Protein AF-A0A6I7PRD1-F1 (afdb_monomer_lite)

Sequence (164 aa):
MASAFPEMRGLDPVLPMYAAYESAHWMIGAGVVANRVFHLTDVAQVIVMTLGVAAFIGANVLNRRSLLRAPVAAHTLFLLAACVLLAVQFLWLRPSMDGHLTLYWDAAAAGDHQAAAAHQSAFNALHTPASRLIGATGLAALATIACAGWALASDARRAREATR

pLDDT: mean 94.02, std 5.23, range [55.97, 98.38]

Radius of gyration: 22.38 Å; chains: 1; bounding box: 50×21×73 Å

Secondary structure (DSSP, 8-state):
-TTHHHHHHHH----GGGTT--S-HHHHHHHHHHHHHHHHHHHHHHHHHHHHHHHHIIIIIITT--TTSHHHHHHHHHHHHHHHHHHHIIIIIHHHHHHHHHHHHHHHHTT-HHHHHHHHHHHHHHHHHHHHHHHHHHHHHHHHHHHHHHHHHHHHHHHHHHT-

Foldseek 3Di:
DVVQLVVLVVVQDDDVLLVLAPDRVSVLVSCVVVLVVVVVVLVVLVVVLVVLVVCLCVVDVVVVHPCPPVLNVQLVVLSVVLVVLSCCVPVPLVVQLVVLSVQLVVCSSVSNPVSNVVSVVSNVVSVVVNVVSVVSSVVSVVSSVVSVVVVVVVVVVVVVVVVD

Structure (mmCIF, N/CA/C/O backbone):
data_AF-A0A6I7PRD1-F1
#
_entry.id   AF-A0A6I7PRD1-F1
#
loop_
_atom_site.group_PDB
_atom_site.id
_atom_site.type_symbol
_atom_site.label_atom_id
_atom_site.label_alt_id
_atom_site.label_comp_id
_atom_site.label_asym_id
_atom_site.label_entity_id
_atom_site.label_seq_id
_atom_site.pdbx_PDB_ins_code
_atom_site.Cartn_x
_atom_site.Cartn_y
_atom_site.Cartn_z
_atom_site.occupancy
_atom_site.B_iso_or_equiv
_atom_site.auth_seq_id
_atom_site.auth_comp_id
_atom_site.auth_asym_id
_atom_site.auth_atom_id
_atom_site.pdbx_PDB_model_num
ATOM 1 N N . MET A 1 1 ? 13.716 0.344 1.758 1.00 55.97 1 MET A N 1
ATOM 2 C CA . MET A 1 1 ? 13.557 0.205 0.290 1.00 55.97 1 MET A CA 1
ATOM 3 C C . MET A 1 1 ? 14.451 1.158 -0.507 1.00 55.97 1 MET A C 1
ATOM 5 O O . MET A 1 1 ? 14.827 0.801 -1.612 1.00 55.97 1 MET A O 1
ATOM 9 N N . ALA A 1 2 ? 14.864 2.310 0.043 1.00 59.19 2 ALA A N 1
ATOM 10 C CA . ALA A 1 2 ? 15.785 3.240 -0.623 1.00 59.19 2 ALA A CA 1
ATOM 11 C C . ALA A 1 2 ? 17.233 2.727 -0.809 1.00 59.19 2 ALA A C 1
ATOM 13 O O . ALA A 1 2 ? 18.018 3.411 -1.451 1.00 59.19 2 ALA A O 1
ATOM 14 N N . SER A 1 3 ? 17.600 1.554 -0.275 1.00 76.88 3 SER A N 1
ATOM 15 C CA . SER A 1 3 ? 18.951 0.986 -0.416 1.00 76.88 3 SER A CA 1
ATOM 16 C C . SER A 1 3 ? 19.165 0.224 -1.727 1.00 76.88 3 SER A C 1
ATOM 18 O O . SER A 1 3 ? 20.274 0.228 -2.248 1.00 76.88 3 SER A O 1
ATOM 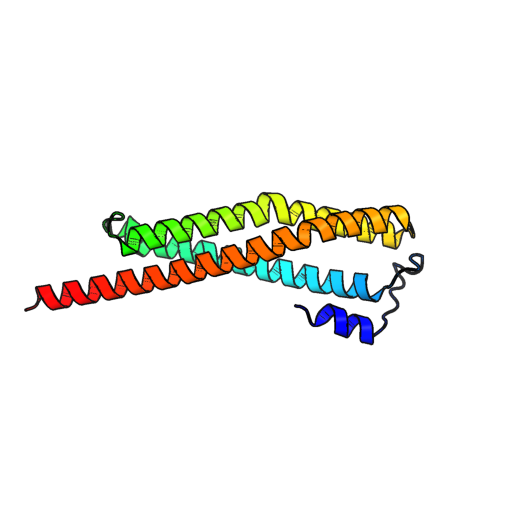20 N N . ALA A 1 4 ? 18.109 -0.350 -2.319 1.00 82.31 4 ALA A N 1
ATOM 21 C CA . ALA A 1 4 ? 18.241 -1.171 -3.525 1.00 82.31 4 ALA A CA 1
ATOM 22 C C . ALA A 1 4 ? 18.734 -0.370 -4.743 1.00 82.31 4 ALA A C 1
ATOM 24 O O . ALA A 1 4 ? 19.502 -0.888 -5.542 1.00 82.31 4 ALA A O 1
ATOM 25 N N . PHE A 1 5 ? 18.323 0.896 -4.884 1.00 88.19 5 PHE A N 1
ATOM 26 C CA . PHE A 1 5 ? 18.735 1.746 -6.008 1.00 88.19 5 PHE A CA 1
ATOM 27 C C . PHE A 1 5 ? 20.227 2.134 -5.927 1.00 88.19 5 PHE A C 1
ATOM 29 O O . PHE A 1 5 ? 20.936 1.894 -6.903 1.00 88.19 5 PHE A O 1
ATOM 36 N N . PRO A 1 6 ? 20.745 2.671 -4.801 1.00 92.44 6 PRO A N 1
ATOM 37 C CA . PRO A 1 6 ? 22.178 2.903 -4.623 1.00 92.44 6 PRO A CA 1
ATOM 38 C C . PRO A 1 6 ? 23.032 1.638 -4.746 1.00 92.44 6 PRO A C 1
ATOM 40 O O . PRO A 1 6 ? 24.066 1.679 -5.406 1.00 92.44 6 PRO A O 1
ATOM 43 N N . GLU A 1 7 ? 22.603 0.519 -4.154 1.00 92.56 7 GLU A N 1
ATOM 44 C CA . GLU A 1 7 ? 23.343 -0.747 -4.230 1.00 92.56 7 GLU A CA 1
ATOM 45 C C . GLU A 1 7 ? 23.407 -1.273 -5.664 1.00 92.56 7 GLU A C 1
ATOM 47 O O . GLU A 1 7 ? 24.491 -1.555 -6.167 1.00 92.56 7 GLU A O 1
ATOM 52 N N . MET A 1 8 ? 22.268 -1.327 -6.365 1.00 93.50 8 MET A N 1
ATOM 53 C CA . MET A 1 8 ? 22.235 -1.773 -7.758 1.00 93.50 8 MET A CA 1
ATOM 54 C C . MET A 1 8 ? 23.057 -0.851 -8.660 1.00 93.50 8 MET A C 1
ATOM 56 O O . MET A 1 8 ? 23.726 -1.325 -9.571 1.00 93.50 8 MET A O 1
ATOM 60 N N . ARG A 1 9 ? 23.050 0.462 -8.392 1.00 92.62 9 ARG A N 1
ATOM 61 C CA . ARG A 1 9 ? 23.899 1.424 -9.103 1.00 92.62 9 ARG A CA 1
ATOM 62 C C . ARG A 1 9 ? 25.387 1.150 -8.884 1.00 92.62 9 ARG A C 1
ATOM 64 O O . ARG A 1 9 ? 26.153 1.294 -9.825 1.00 92.62 9 ARG A O 1
ATOM 71 N N . GLY A 1 10 ? 25.791 0.763 -7.674 1.00 94.12 10 GLY A N 1
ATOM 72 C CA . GLY A 1 10 ? 27.177 0.396 -7.367 1.00 94.12 10 GLY A CA 1
ATOM 73 C C . GLY A 1 10 ? 27.632 -0.913 -8.019 1.00 94.12 10 GLY A C 1
ATOM 74 O O . GLY A 1 10 ? 28.819 -1.072 -8.282 1.00 94.12 10 GLY A O 1
ATOM 75 N N . LEU A 1 11 ? 26.700 -1.829 -8.298 1.00 93.69 11 LEU A N 1
ATOM 76 C CA . LEU A 1 11 ? 26.977 -3.086 -9.003 1.00 93.69 11 LEU A CA 1
ATOM 77 C C . LEU A 1 11 ? 27.139 -2.914 -10.519 1.00 93.69 11 LEU A C 1
ATOM 79 O O . LEU A 1 11 ? 27.697 -3.806 -11.151 1.00 93.69 11 LEU A O 1
ATOM 83 N N . ASP A 1 12 ? 26.615 -1.820 -11.082 1.00 93.62 12 ASP A N 1
ATOM 84 C CA . ASP A 1 12 ? 26.557 -1.542 -12.525 1.00 93.62 12 ASP A CA 1
ATOM 85 C C . ASP A 1 12 ? 26.192 -2.780 -13.382 1.00 93.62 12 ASP A C 1
ATOM 87 O O . ASP A 1 12 ? 26.952 -3.210 -14.253 1.00 93.62 12 ASP A O 1
ATOM 91 N N . PRO A 1 13 ? 25.052 -3.443 -13.099 1.00 93.62 13 PRO A N 1
ATOM 92 C CA . PRO A 1 13 ? 24.705 -4.696 -13.745 1.00 93.62 13 PRO A CA 1
ATOM 93 C C . PRO A 1 13 ? 24.452 -4.505 -15.237 1.00 93.62 13 PRO A C 1
ATOM 95 O O . PRO A 1 13 ? 23.680 -3.643 -15.653 1.00 93.62 13 PRO A O 1
ATOM 98 N N . VAL A 1 14 ? 24.985 -5.419 -16.042 1.00 93.81 14 VAL A N 1
ATOM 99 C CA . VAL A 1 14 ? 24.564 -5.585 -17.433 1.00 93.81 14 VAL A CA 1
ATOM 100 C C . VAL A 1 14 ? 23.434 -6.606 -17.474 1.00 93.81 14 VAL A C 1
ATOM 102 O O . VAL A 1 14 ? 23.597 -7.734 -17.012 1.00 93.81 14 VAL A O 1
ATOM 105 N N . LEU A 1 15 ? 22.282 -6.222 -18.023 1.00 94.75 15 LEU A N 1
ATOM 106 C CA . LEU A 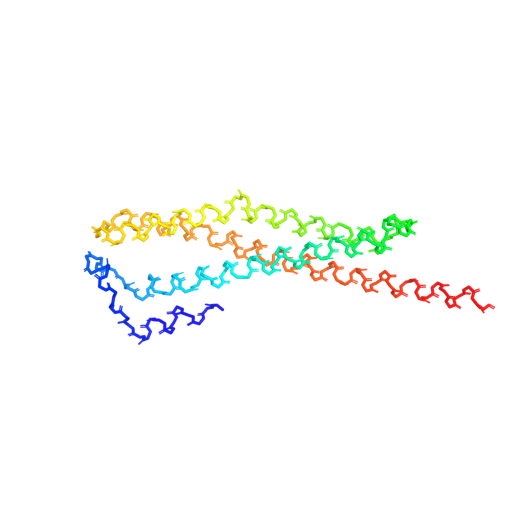1 15 ? 21.137 -7.109 -18.190 1.00 94.75 15 LEU A CA 1
ATOM 107 C C . LEU A 1 15 ? 21.021 -7.477 -19.679 1.00 94.75 15 LEU A C 1
ATOM 109 O O . LEU A 1 15 ? 20.539 -6.651 -20.451 1.00 94.75 15 LEU A O 1
ATOM 113 N N . PRO A 1 16 ? 21.430 -8.688 -20.111 1.00 95.69 16 PRO A N 1
ATOM 114 C CA . PRO A 1 16 ? 21.490 -9.037 -21.537 1.00 95.69 16 PRO A CA 1
ATOM 115 C C . PRO A 1 16 ? 20.160 -8.881 -22.284 1.00 95.69 16 PRO A C 1
ATOM 117 O O . PRO A 1 16 ? 20.146 -8.512 -23.452 1.00 95.69 16 PRO A O 1
ATOM 120 N N . MET A 1 17 ? 19.037 -9.102 -21.595 1.00 95.50 17 MET A N 1
ATOM 121 C CA . MET A 1 17 ? 17.684 -8.916 -22.137 1.00 95.50 17 MET A CA 1
ATOM 122 C C . MET A 1 17 ? 17.361 -7.459 -22.507 1.00 95.50 17 MET A C 1
ATOM 124 O O . MET A 1 17 ? 16.455 -7.222 -23.293 1.00 95.50 17 MET A O 1
ATOM 128 N N . TYR A 1 18 ? 18.100 -6.497 -21.956 1.00 95.81 18 TYR A N 1
ATOM 129 C CA . TYR A 1 18 ? 17.938 -5.067 -22.211 1.00 95.81 18 TYR A CA 1
ATOM 130 C C . TYR A 1 18 ? 19.151 -4.485 -22.944 1.00 95.81 18 TYR A C 1
ATOM 132 O O . TYR A 1 18 ? 19.349 -3.282 -22.920 1.00 95.81 18 TYR A O 1
ATOM 140 N N . ALA A 1 19 ? 19.975 -5.309 -23.604 1.00 94.00 19 ALA A N 1
ATOM 141 C CA . ALA A 1 19 ? 21.207 -4.846 -24.251 1.00 94.00 19 ALA A CA 1
ATOM 142 C C . ALA A 1 19 ? 20.985 -3.765 -25.329 1.00 94.00 19 ALA A C 1
ATOM 144 O O . ALA A 1 19 ? 21.901 -3.002 -25.617 1.00 94.00 19 ALA A O 1
ATOM 145 N N . ALA A 1 20 ? 19.781 -3.697 -25.910 1.00 93.56 20 ALA A N 1
ATOM 146 C CA . ALA A 1 20 ? 19.383 -2.659 -26.860 1.00 93.56 20 ALA A CA 1
ATOM 147 C C . ALA A 1 20 ? 19.024 -1.314 -26.193 1.00 93.56 20 ALA A C 1
ATOM 149 O O . ALA A 1 20 ? 18.826 -0.327 -26.891 1.00 93.56 20 ALA A O 1
ATOM 150 N N . TYR A 1 21 ? 18.923 -1.262 -24.863 1.00 93.88 21 TYR A N 1
ATOM 151 C CA . TYR A 1 21 ? 18.575 -0.069 -24.102 1.00 93.88 21 TYR A CA 1
ATOM 152 C C . TYR A 1 21 ? 19.827 0.587 -23.523 1.00 93.88 21 TYR A C 1
ATOM 154 O O . TYR A 1 21 ? 20.303 0.240 -22.453 1.00 93.88 21 TYR A O 1
ATOM 162 N N . GLU A 1 22 ? 20.328 1.608 -24.204 1.00 91.06 22 GLU A N 1
ATOM 163 C CA . GLU A 1 22 ? 21.499 2.415 -23.815 1.00 91.06 22 GLU A CA 1
ATOM 164 C C . GLU A 1 22 ? 21.404 3.122 -22.443 1.00 91.06 22 GLU A C 1
ATOM 166 O O . GLU A 1 22 ? 22.393 3.653 -21.940 1.00 91.06 22 GLU A O 1
ATOM 171 N N . SER A 1 23 ? 20.221 3.183 -21.825 1.00 89.50 23 SER A N 1
ATOM 172 C CA . SER A 1 23 ? 20.048 3.813 -20.512 1.00 89.50 23 SER A CA 1
ATOM 173 C C . SER A 1 23 ? 20.446 2.886 -19.362 1.00 89.50 23 SER A C 1
ATOM 175 O O . SER A 1 23 ? 20.658 1.688 -19.515 1.00 89.50 23 SER A O 1
ATOM 177 N N . ALA A 1 24 ? 20.552 3.447 -18.158 1.00 90.25 24 ALA A N 1
ATOM 178 C CA . ALA A 1 24 ? 21.199 2.759 -17.051 1.00 90.25 24 ALA A CA 1
ATOM 179 C C . ALA A 1 24 ? 20.440 1.498 -16.571 1.00 90.25 24 ALA A C 1
ATOM 181 O O . ALA A 1 24 ? 19.400 1.578 -15.909 1.00 90.25 24 ALA A O 1
ATOM 182 N N . HIS A 1 25 ? 21.007 0.322 -16.852 1.00 93.62 25 HIS A N 1
ATOM 183 C CA . HIS A 1 25 ? 20.445 -0.996 -16.528 1.00 93.62 25 HIS A CA 1
ATOM 184 C C . HIS A 1 25 ? 20.204 -1.225 -15.031 1.00 93.62 25 HIS A C 1
ATOM 186 O O . HIS A 1 25 ? 19.254 -1.915 -14.645 1.00 93.62 25 HIS A O 1
ATOM 192 N N . TRP A 1 26 ? 21.019 -0.609 -14.170 1.00 94.25 26 TRP A N 1
ATOM 193 C CA . TRP A 1 26 ? 20.857 -0.704 -12.719 1.00 94.25 26 TRP A CA 1
ATOM 194 C C . TRP A 1 26 ? 19.470 -0.250 -12.250 1.00 94.25 26 TRP A C 1
ATOM 196 O O . TRP A 1 26 ? 18.935 -0.782 -11.280 1.00 94.25 26 TRP A O 1
ATOM 206 N N . MET A 1 27 ? 18.847 0.694 -12.956 1.00 92.69 27 MET A N 1
ATOM 207 C CA . MET A 1 27 ? 17.522 1.199 -12.612 1.00 92.69 27 MET A CA 1
ATOM 208 C C . MET A 1 27 ? 16.426 0.167 -12.895 1.00 92.69 27 MET A C 1
ATOM 210 O O . MET A 1 27 ? 15.493 0.028 -12.105 1.00 92.69 27 MET A O 1
ATOM 214 N N . ILE A 1 28 ? 16.560 -0.597 -13.985 1.00 94.75 28 ILE A N 1
ATOM 215 C CA . ILE A 1 28 ? 15.661 -1.714 -14.307 1.00 94.75 28 ILE A CA 1
ATOM 216 C C . ILE A 1 28 ? 15.804 -2.804 -13.245 1.00 94.75 28 ILE A C 1
ATOM 218 O O . ILE A 1 28 ? 14.807 -3.226 -12.660 1.00 94.75 28 ILE A O 1
ATOM 222 N N . GLY A 1 29 ? 17.043 -3.205 -12.939 1.00 93.94 29 GLY A N 1
ATOM 223 C CA . GLY A 1 29 ? 17.322 -4.214 -11.915 1.00 93.94 29 GLY A CA 1
ATOM 224 C C . GLY A 1 29 ? 16.755 -3.828 -10.545 1.00 93.94 29 GLY A C 1
ATOM 225 O O . GLY A 1 29 ? 16.047 -4.617 -9.916 1.00 93.94 29 GLY A O 1
ATOM 226 N N . ALA A 1 30 ? 16.996 -2.589 -10.107 1.00 93.19 30 ALA A N 1
ATOM 227 C CA . ALA A 1 30 ? 16.457 -2.068 -8.854 1.00 93.19 30 ALA A CA 1
ATOM 228 C C . ALA A 1 30 ? 14.923 -2.021 -8.868 1.00 93.19 30 ALA A C 1
ATOM 230 O O . ALA A 1 30 ? 14.293 -2.416 -7.887 1.00 93.19 30 ALA A O 1
ATOM 231 N N . GLY A 1 31 ? 14.321 -1.594 -9.983 1.00 92.88 31 GLY A N 1
ATOM 232 C CA . GLY A 1 31 ? 12.872 -1.552 -10.168 1.00 92.88 31 GLY A CA 1
ATOM 233 C C . GLY A 1 31 ? 12.217 -2.925 -10.023 1.00 92.88 31 GLY A C 1
ATOM 234 O O . GLY A 1 31 ? 11.230 -3.051 -9.303 1.00 92.88 31 GLY A O 1
ATOM 235 N N . VAL A 1 32 ? 12.789 -3.973 -10.626 1.00 93.75 32 VAL A N 1
ATOM 236 C CA . VAL A 1 32 ? 12.270 -5.350 -10.521 1.00 93.75 32 VAL A CA 1
ATOM 237 C C . VAL A 1 32 ? 12.305 -5.853 -9.076 1.00 93.75 32 VAL A C 1
ATOM 239 O O . VAL A 1 32 ? 11.324 -6.421 -8.589 1.00 93.75 32 VAL A O 1
ATOM 242 N N . VAL A 1 33 ? 13.416 -5.628 -8.367 1.00 94.25 33 VAL A N 1
ATOM 243 C CA . VAL A 1 33 ? 13.556 -6.029 -6.958 1.00 94.25 33 VAL A CA 1
ATOM 244 C C . VAL A 1 33 ? 12.584 -5.248 -6.074 1.00 94.25 33 VAL A C 1
ATOM 246 O O . VAL A 1 33 ? 11.847 -5.847 -5.289 1.00 94.25 33 VAL A O 1
ATOM 249 N N . ALA A 1 34 ? 12.538 -3.923 -6.226 1.00 92.06 34 ALA A N 1
ATOM 250 C CA . ALA A 1 34 ? 11.643 -3.062 -5.465 1.00 92.06 34 ALA A CA 1
ATOM 251 C C . ALA A 1 34 ? 10.175 -3.446 -5.688 1.00 92.06 34 ALA A C 1
ATOM 253 O O . ALA A 1 34 ? 9.425 -3.557 -4.721 1.00 92.06 34 ALA A O 1
ATOM 254 N N . ASN A 1 35 ? 9.781 -3.736 -6.933 1.00 92.88 35 ASN A N 1
ATOM 255 C CA . ASN A 1 35 ? 8.410 -4.109 -7.264 1.00 92.88 35 ASN A CA 1
ATOM 256 C C . ASN A 1 35 ? 7.942 -5.367 -6.519 1.00 92.88 35 ASN A C 1
ATOM 258 O O . ASN A 1 35 ? 6.832 -5.400 -5.989 1.00 92.88 35 ASN A O 1
ATOM 262 N N . ARG A 1 36 ? 8.810 -6.381 -6.409 1.00 93.44 36 ARG A N 1
ATOM 263 C CA . ARG A 1 36 ? 8.512 -7.609 -5.654 1.00 93.44 36 ARG A CA 1
ATOM 264 C C . ARG A 1 36 ? 8.322 -7.337 -4.167 1.00 93.44 36 ARG A C 1
ATOM 266 O O . ARG A 1 36 ? 7.405 -7.878 -3.557 1.00 93.44 36 ARG A O 1
ATOM 273 N N . VAL A 1 37 ? 9.170 -6.498 -3.576 1.00 93.00 37 VAL A N 1
ATOM 274 C CA . VAL A 1 37 ? 9.051 -6.172 -2.150 1.00 93.00 37 VAL A CA 1
ATOM 275 C C . VAL A 1 37 ? 7.818 -5.311 -1.873 1.00 93.00 37 VAL A C 1
ATOM 277 O O . VAL A 1 37 ? 7.154 -5.526 -0.857 1.00 93.00 37 VAL A O 1
ATOM 280 N N . PHE A 1 38 ? 7.464 -4.386 -2.771 1.00 91.38 38 PHE A N 1
ATOM 281 C CA . PHE A 1 38 ? 6.202 -3.653 -2.669 1.00 91.38 38 PHE A CA 1
ATOM 282 C C . PHE A 1 38 ? 5.010 -4.604 -2.709 1.00 91.38 38 PHE A C 1
ATOM 284 O O . PHE A 1 38 ? 4.174 -4.536 -1.817 1.00 91.38 38 PHE A O 1
ATOM 291 N N . HIS A 1 39 ? 4.997 -5.570 -3.629 1.00 92.56 39 HIS A N 1
ATOM 292 C CA . HIS A 1 39 ? 3.934 -6.571 -3.688 1.00 92.56 39 HIS A CA 1
ATOM 293 C C . HIS A 1 39 ? 3.817 -7.403 -2.396 1.00 92.56 39 HIS A C 1
ATOM 295 O O . HIS A 1 39 ? 2.719 -7.628 -1.894 1.00 92.56 39 HIS A O 1
ATOM 301 N N . LEU A 1 40 ? 4.938 -7.825 -1.801 1.00 94.75 40 LEU A N 1
ATOM 302 C CA . LEU A 1 40 ? 4.918 -8.526 -0.508 1.00 94.75 40 LEU A CA 1
ATOM 303 C C . LEU A 1 40 ? 4.377 -7.643 0.624 1.00 94.75 40 LEU A C 1
ATOM 305 O O . LEU A 1 40 ? 3.618 -8.110 1.473 1.00 94.75 40 LEU A O 1
ATOM 309 N N . THR A 1 41 ? 4.759 -6.366 0.630 1.00 92.38 41 THR A N 1
ATOM 310 C CA . THR A 1 41 ? 4.281 -5.390 1.618 1.00 92.38 41 THR A CA 1
ATOM 311 C C . THR A 1 41 ? 2.779 -5.159 1.469 1.00 92.38 41 THR A C 1
ATOM 313 O O . THR A 1 41 ? 2.061 -5.149 2.464 1.00 92.38 41 THR A O 1
ATOM 316 N N . ASP A 1 42 ? 2.300 -5.050 0.235 1.00 93.06 42 ASP A N 1
ATOM 317 C CA . ASP A 1 42 ? 0.891 -4.911 -0.116 1.00 93.06 42 ASP A CA 1
ATOM 318 C C . ASP A 1 42 ? 0.066 -6.114 0.384 1.00 93.06 42 ASP A C 1
ATOM 320 O O . ASP A 1 42 ? -0.958 -5.944 1.051 1.00 93.06 42 ASP A O 1
ATOM 324 N N . VAL A 1 43 ? 0.544 -7.344 0.156 1.00 95.44 43 VAL A N 1
ATOM 325 C CA . VAL A 1 43 ? -0.095 -8.564 0.683 1.00 95.44 43 VAL A CA 1
ATOM 326 C C . VAL A 1 43 ? -0.157 -8.534 2.212 1.00 95.44 43 VAL A C 1
ATOM 328 O O . VAL A 1 43 ? -1.210 -8.798 2.798 1.00 95.44 43 VAL A O 1
ATOM 331 N N . ALA A 1 44 ? 0.943 -8.167 2.873 1.00 95.12 44 ALA A N 1
ATOM 332 C CA . ALA A 1 44 ? 0.974 -8.045 4.327 1.00 95.12 44 ALA A CA 1
ATOM 333 C C . ALA A 1 44 ? -0.024 -6.989 4.836 1.00 95.12 44 ALA A C 1
ATOM 335 O O . ALA A 1 44 ? -0.724 -7.235 5.820 1.00 95.12 44 ALA A O 1
ATOM 336 N N . GLN A 1 45 ? -0.143 -5.845 4.156 1.00 93.50 45 GLN A N 1
ATOM 337 C CA . GLN A 1 45 ? -1.110 -4.799 4.500 1.00 93.50 45 GLN A CA 1
ATOM 338 C C . GLN A 1 45 ? -2.554 -5.302 4.419 1.00 93.50 45 GLN A C 1
ATOM 340 O O . GLN A 1 45 ? -3.326 -5.062 5.348 1.00 93.50 45 GLN A O 1
ATOM 345 N N . VAL A 1 46 ? -2.917 -6.036 3.363 1.00 94.38 46 VAL A N 1
ATOM 346 C CA . VAL A 1 46 ? -4.266 -6.611 3.213 1.00 94.38 46 VAL A CA 1
ATOM 347 C C . VAL A 1 46 ? -4.568 -7.615 4.325 1.00 94.38 46 VAL A C 1
ATOM 349 O O . VAL A 1 46 ? -5.649 -7.565 4.919 1.00 94.38 46 VAL A O 1
ATOM 352 N N . ILE A 1 47 ? -3.616 -8.493 4.657 1.00 96.62 47 ILE A N 1
ATOM 353 C CA . ILE A 1 47 ? -3.772 -9.467 5.748 1.00 96.62 47 ILE A CA 1
ATOM 354 C C . ILE A 1 47 ? -3.991 -8.742 7.080 1.00 96.62 47 ILE A C 1
ATOM 356 O O . ILE A 1 47 ? -4.971 -9.009 7.775 1.00 96.62 47 ILE A O 1
ATOM 360 N N . VAL A 1 48 ? -3.114 -7.796 7.425 1.00 94.75 48 VAL A N 1
ATOM 361 C CA . VAL A 1 48 ? -3.195 -7.048 8.689 1.00 94.75 48 VAL A CA 1
ATOM 362 C C . VAL A 1 48 ? -4.490 -6.240 8.772 1.00 94.75 48 VAL A C 1
ATOM 364 O O . VAL A 1 48 ? -5.139 -6.248 9.817 1.00 94.75 48 VAL A O 1
ATOM 367 N N . MET A 1 49 ? -4.909 -5.595 7.681 1.00 95.00 49 MET A N 1
ATOM 368 C CA . MET A 1 49 ? -6.172 -4.857 7.631 1.00 95.00 49 MET A CA 1
ATOM 369 C C . MET A 1 49 ? -7.370 -5.784 7.856 1.00 95.00 49 MET A C 1
ATOM 371 O O . MET A 1 49 ? -8.242 -5.483 8.668 1.00 95.00 49 MET A O 1
ATOM 375 N N . THR A 1 50 ? -7.385 -6.943 7.197 1.00 95.88 50 THR A N 1
ATOM 376 C CA . THR A 1 50 ? -8.456 -7.939 7.345 1.00 95.88 50 THR A CA 1
ATOM 377 C C . THR A 1 50 ? -8.559 -8.430 8.788 1.00 95.88 50 THR A C 1
ATOM 379 O O . THR A 1 50 ? -9.650 -8.455 9.360 1.00 95.88 50 THR A O 1
ATOM 382 N N . LEU A 1 51 ? -7.422 -8.755 9.411 1.00 96.12 51 LEU A N 1
ATOM 383 C CA . LEU A 1 51 ? -7.368 -9.150 10.820 1.00 96.12 51 LEU A CA 1
ATOM 384 C C . LEU A 1 51 ? -7.827 -8.017 11.748 1.00 96.12 51 LEU A C 1
ATOM 386 O O . LEU A 1 51 ? -8.573 -8.269 12.693 1.00 96.12 51 LEU A O 1
ATOM 390 N N . GLY A 1 52 ? -7.433 -6.773 11.468 1.00 94.25 52 GLY A N 1
ATOM 391 C CA . GLY A 1 52 ? -7.851 -5.595 12.229 1.00 94.25 52 GLY A CA 1
ATOM 392 C C . GLY A 1 52 ? -9.363 -5.365 12.180 1.00 94.25 52 GLY A C 1
ATOM 393 O O . GLY A 1 52 ? -9.994 -5.180 13.222 1.00 94.25 52 GLY A O 1
ATOM 394 N N . VAL A 1 53 ? -9.965 -5.453 10.991 1.00 96.69 53 VAL A N 1
ATOM 395 C CA . VAL A 1 53 ? -11.420 -5.348 10.804 1.00 96.69 53 VAL A CA 1
ATOM 396 C C . VAL A 1 53 ? -12.149 -6.485 11.521 1.00 96.69 53 VAL A C 1
ATOM 398 O O . VAL A 1 53 ? -13.107 -6.232 12.252 1.00 96.69 53 VAL A O 1
ATOM 401 N N . ALA A 1 54 ? -11.680 -7.728 11.382 1.00 96.56 54 ALA A N 1
ATOM 402 C CA . ALA A 1 54 ? -12.272 -8.875 12.067 1.00 96.56 54 ALA A CA 1
ATOM 403 C C . ALA A 1 54 ? -12.208 -8.725 13.598 1.00 96.56 54 ALA A C 1
ATOM 405 O O . ALA A 1 54 ? -13.212 -8.936 14.284 1.00 96.56 54 ALA A O 1
ATOM 406 N N . ALA A 1 55 ? -11.063 -8.293 14.135 1.00 93.69 55 ALA A N 1
ATOM 407 C CA . ALA A 1 55 ? -10.892 -8.024 15.559 1.00 93.69 55 ALA A CA 1
ATOM 408 C C . ALA A 1 55 ? -11.825 -6.905 16.045 1.00 93.69 55 ALA A C 1
ATOM 410 O O . ALA A 1 55 ? -12.444 -7.038 17.103 1.00 93.69 55 ALA A O 1
ATOM 411 N N . PHE A 1 56 ? -11.986 -5.831 15.266 1.00 94.19 56 PHE A N 1
ATOM 412 C CA . PHE A 1 56 ? -12.913 -4.747 15.586 1.00 94.19 56 PHE A CA 1
ATOM 413 C C . PHE A 1 56 ? -14.369 -5.229 15.645 1.00 94.19 56 PHE A C 1
ATOM 415 O O . PHE A 1 56 ? -15.069 -4.944 16.624 1.00 94.19 56 PHE A O 1
ATOM 422 N N . ILE A 1 57 ? -14.810 -5.986 14.632 1.00 94.75 57 ILE A N 1
ATOM 423 C CA . ILE A 1 57 ? -16.158 -6.565 14.566 1.00 94.75 57 ILE A CA 1
ATOM 424 C C . ILE A 1 57 ? -16.389 -7.488 15.766 1.00 94.75 57 ILE A C 1
ATOM 426 O O . ILE A 1 57 ? -17.382 -7.329 16.477 1.00 94.75 57 ILE A O 1
ATOM 430 N N . GLY A 1 58 ? -15.457 -8.402 16.045 1.00 93.81 58 GLY A N 1
ATOM 431 C CA . GLY A 1 58 ? -15.555 -9.321 17.177 1.00 93.81 58 GLY A CA 1
ATOM 432 C C . GLY A 1 58 ? -15.623 -8.599 18.522 1.00 93.81 58 GLY A C 1
ATOM 433 O O . GLY A 1 58 ? -16.511 -8.862 19.330 1.00 93.81 58 GLY A O 1
ATOM 434 N N . ALA A 1 59 ? -14.726 -7.639 18.752 1.00 90.00 59 ALA A N 1
ATOM 435 C CA . ALA A 1 59 ? -14.624 -6.945 20.029 1.00 90.00 59 ALA A CA 1
ATOM 436 C C . ALA A 1 59 ? -15.800 -5.998 20.304 1.00 90.00 59 ALA A C 1
ATOM 438 O O . ALA A 1 59 ? -16.234 -5.906 21.455 1.00 90.00 59 ALA A O 1
ATOM 439 N N . ASN A 1 60 ? -16.312 -5.299 19.285 1.00 90.44 60 ASN A N 1
ATOM 440 C CA . ASN A 1 60 ? -17.288 -4.223 19.475 1.00 90.44 60 ASN A CA 1
ATOM 441 C C . ASN A 1 60 ? -18.686 -4.568 18.962 1.00 90.44 60 ASN A C 1
ATOM 443 O O . ASN A 1 60 ? -19.657 -4.351 19.684 1.00 90.44 60 ASN A O 1
ATOM 447 N N . VAL A 1 61 ? -18.803 -5.121 17.754 1.00 88.75 61 VAL A N 1
ATOM 448 C CA . VAL A 1 61 ? -20.105 -5.380 17.121 1.00 88.75 61 VAL A CA 1
ATOM 449 C C . VAL A 1 61 ? -20.747 -6.637 17.704 1.00 88.75 61 VAL A C 1
ATOM 451 O O . VAL A 1 61 ? -21.873 -6.575 18.197 1.00 88.75 61 VAL A O 1
ATOM 454 N N . LEU A 1 62 ? -20.023 -7.761 17.732 1.00 92.38 62 LEU A N 1
ATOM 455 C CA . LEU A 1 62 ? -20.567 -9.033 18.232 1.00 92.38 62 LEU A CA 1
ATOM 456 C C . LEU A 1 62 ? -20.854 -8.992 19.740 1.00 92.38 62 LEU A C 1
ATOM 458 O O . LEU A 1 62 ? -21.875 -9.509 20.187 1.00 92.38 62 LEU A O 1
ATOM 462 N N . ASN A 1 63 ? -20.024 -8.283 20.511 1.00 88.94 63 ASN A N 1
ATOM 463 C CA . ASN A 1 63 ? -20.250 -8.040 21.941 1.00 88.94 63 ASN A CA 1
ATOM 464 C C . ASN A 1 63 ? -21.256 -6.908 22.229 1.00 88.94 63 ASN A C 1
ATOM 466 O O . ASN A 1 63 ? -21.393 -6.499 23.382 1.00 88.94 63 ASN A O 1
ATOM 470 N N . ARG A 1 64 ? -21.927 -6.364 21.200 1.00 89.19 64 ARG A N 1
ATOM 471 C CA . ARG A 1 64 ? -22.940 -5.294 21.302 1.00 89.19 64 ARG A CA 1
ATOM 472 C C . ARG A 1 64 ? -22.477 -4.077 22.112 1.00 89.19 64 ARG A C 1
ATOM 474 O O . ARG A 1 64 ? -23.260 -3.447 22.824 1.00 89.19 64 ARG A O 1
ATOM 481 N N . ARG A 1 65 ? -21.191 -3.730 22.020 1.00 85.38 65 ARG A N 1
ATOM 482 C CA . ARG A 1 65 ? -20.659 -2.525 22.661 1.00 85.38 65 ARG A CA 1
ATOM 483 C C . ARG A 1 65 ? -21.201 -1.300 21.935 1.00 85.38 65 ARG A C 1
ATOM 485 O O . ARG A 1 65 ? -21.301 -1.280 20.712 1.00 85.38 65 ARG A O 1
ATOM 492 N N . SER A 1 66 ? -21.517 -0.250 22.690 1.00 88.38 66 SER A N 1
ATOM 493 C CA . SER A 1 66 ? -21.947 1.014 22.088 1.00 88.38 66 SER A CA 1
ATOM 494 C C . SER A 1 66 ? -20.822 1.609 21.235 1.00 88.38 66 SER A C 1
ATOM 496 O O . SER A 1 66 ? -19.776 2.004 21.759 1.00 88.38 66 SER A O 1
ATOM 498 N N . LEU A 1 67 ? -21.064 1.690 19.924 1.00 86.94 67 LEU A N 1
ATOM 499 C CA . LEU A 1 67 ? -20.139 2.270 18.946 1.00 86.94 67 LEU A CA 1
ATOM 500 C C . LEU A 1 67 ? -20.033 3.796 19.072 1.00 86.94 67 LEU A C 1
ATOM 502 O O . LEU A 1 67 ? -19.058 4.384 18.619 1.00 86.94 67 LEU A O 1
ATOM 506 N N . LEU A 1 68 ? -21.002 4.433 19.739 1.00 89.19 68 LEU A N 1
ATOM 507 C CA . LEU A 1 68 ? -21.027 5.880 19.982 1.00 89.19 68 LEU A CA 1
ATOM 508 C C . LEU A 1 68 ? -20.114 6.311 21.137 1.00 89.19 68 LEU A C 1
ATOM 510 O O . LEU A 1 68 ? -19.985 7.498 21.430 1.00 89.19 68 LEU A O 1
ATOM 514 N N . ARG A 1 69 ? -19.459 5.365 21.817 1.00 89.88 69 ARG A N 1
ATOM 515 C CA . ARG A 1 69 ? -18.438 5.699 22.810 1.00 89.88 69 ARG A CA 1
ATOM 516 C C . ARG A 1 69 ? -17.259 6.351 22.100 1.00 89.88 69 ARG A C 1
ATOM 518 O O . ARG A 1 69 ? -16.672 5.727 21.226 1.00 89.88 69 ARG A O 1
ATOM 525 N N . ALA A 1 70 ? -16.865 7.543 22.546 1.00 91.50 70 ALA A N 1
ATOM 526 C CA . ALA A 1 70 ? -15.785 8.334 21.948 1.00 91.50 70 ALA A CA 1
ATOM 527 C C . ALA A 1 70 ? -14.547 7.525 21.489 1.00 91.50 70 ALA A C 1
ATOM 529 O O . ALA A 1 70 ? -14.191 7.648 20.319 1.00 91.50 70 ALA A O 1
ATOM 530 N N . PRO A 1 71 ? -13.925 6.649 22.313 1.00 90.88 71 PRO A N 1
ATOM 531 C CA . PRO A 1 71 ? -12.756 5.888 21.861 1.00 90.88 71 PRO A CA 1
ATOM 532 C C . PRO A 1 71 ? -13.079 4.858 20.765 1.00 90.88 71 PRO A C 1
ATOM 534 O O . PRO A 1 71 ? -12.260 4.627 19.880 1.00 90.88 71 PRO A O 1
ATOM 537 N N . VAL A 1 72 ? -14.277 4.263 20.785 1.00 92.25 72 VAL A N 1
ATOM 538 C CA . VAL A 1 72 ? -14.730 3.296 19.770 1.00 92.25 72 VAL A CA 1
ATOM 539 C C . VAL A 1 72 ? -15.098 4.017 18.474 1.00 92.25 72 VAL A C 1
ATOM 541 O O . VAL A 1 72 ? -14.707 3.570 17.399 1.00 92.25 72 VAL A O 1
ATOM 544 N N . ALA A 1 73 ? -15.782 5.158 18.562 1.00 94.56 73 ALA A N 1
ATOM 545 C CA . ALA A 1 73 ? -16.108 5.994 17.410 1.00 94.56 73 ALA A CA 1
ATOM 546 C C . ALA A 1 73 ? -14.837 6.505 16.709 1.00 94.56 73 ALA A C 1
ATOM 548 O O . ALA A 1 73 ? -14.718 6.384 15.492 1.00 94.56 73 ALA A O 1
ATOM 549 N N . ALA A 1 74 ? -13.854 6.994 17.476 1.00 95.38 74 ALA A N 1
ATOM 550 C CA . ALA A 1 74 ? -12.561 7.424 16.946 1.00 95.38 74 ALA A CA 1
ATOM 551 C C . ALA A 1 74 ? -11.803 6.266 16.276 1.00 95.38 74 ALA A C 1
ATOM 553 O O . ALA A 1 74 ? -11.335 6.410 15.149 1.00 95.38 74 ALA A O 1
ATOM 554 N N . HIS A 1 75 ? -11.749 5.094 16.920 1.00 94.81 75 HIS A N 1
ATOM 555 C CA . HIS A 1 75 ? -11.171 3.891 16.317 1.00 94.81 75 HIS A CA 1
ATOM 556 C C . HIS A 1 75 ? -11.862 3.533 14.994 1.00 94.81 75 HIS A C 1
ATOM 558 O O . HIS A 1 75 ? -11.189 3.272 14.003 1.00 94.81 75 HIS A O 1
ATOM 564 N N . THR A 1 76 ? -13.198 3.554 14.971 1.00 95.19 76 THR A N 1
ATOM 565 C CA . THR A 1 76 ? -14.001 3.241 13.778 1.00 95.19 76 THR A CA 1
ATOM 566 C C . THR A 1 76 ? -13.662 4.189 12.633 1.00 95.19 76 THR A C 1
ATOM 568 O O . THR A 1 76 ? -13.443 3.741 11.512 1.00 95.19 76 THR A O 1
ATOM 571 N N . LEU A 1 77 ? -13.570 5.491 12.915 1.00 97.50 77 LEU A N 1
ATOM 572 C CA . LEU A 1 77 ? -13.232 6.502 11.917 1.00 97.50 77 LEU A CA 1
ATOM 573 C C . LEU A 1 77 ? -11.853 6.250 11.293 1.00 97.50 77 LEU A C 1
ATOM 575 O O . LEU A 1 77 ? -11.734 6.242 10.069 1.00 97.50 77 LEU A O 1
ATOM 579 N N . PHE A 1 78 ? -10.821 6.019 12.109 1.00 97.94 78 PHE A N 1
ATOM 580 C CA . PHE A 1 78 ? -9.469 5.778 11.597 1.00 97.94 78 PHE A CA 1
ATOM 581 C C . PHE A 1 78 ? -9.337 4.439 10.870 1.00 97.94 78 PHE A C 1
ATOM 583 O O . PHE A 1 78 ? -8.651 4.375 9.850 1.00 97.94 78 PHE A O 1
ATOM 590 N N . LEU A 1 79 ? -10.039 3.400 11.331 1.00 97.31 79 LEU A N 1
ATOM 591 C CA . LEU A 1 79 ? -10.078 2.109 10.651 1.00 97.31 79 LEU A CA 1
ATOM 592 C C . LEU A 1 79 ? -10.730 2.236 9.268 1.00 97.31 79 LEU A C 1
ATOM 594 O O . LEU A 1 79 ? -10.181 1.747 8.282 1.00 97.31 79 LEU A O 1
ATOM 598 N N . LEU A 1 80 ? -11.864 2.939 9.176 1.00 97.56 80 LEU A N 1
ATOM 599 C CA . LEU A 1 80 ? -12.531 3.214 7.902 1.00 97.56 80 LEU A CA 1
ATOM 600 C C . LEU A 1 80 ? -11.651 4.056 6.977 1.00 97.56 80 LEU A C 1
ATOM 602 O O . LEU A 1 80 ? -11.532 3.731 5.798 1.00 97.56 80 LEU A O 1
ATOM 606 N N . ALA A 1 81 ? -10.993 5.092 7.502 1.00 98.12 81 ALA A N 1
ATOM 607 C CA . ALA A 1 81 ? -10.051 5.893 6.728 1.00 98.12 81 ALA A CA 1
ATOM 608 C C . ALA A 1 81 ? -8.917 5.025 6.162 1.00 98.12 81 ALA A C 1
ATOM 610 O O . ALA A 1 81 ? -8.626 5.103 4.971 1.00 98.12 81 ALA A O 1
ATOM 611 N N . ALA A 1 82 ? -8.325 4.143 6.972 1.00 97.31 82 ALA A N 1
ATOM 612 C CA . ALA A 1 82 ? -7.286 3.226 6.515 1.00 97.31 82 ALA A CA 1
ATOM 613 C C . ALA A 1 82 ? -7.801 2.244 5.443 1.00 97.31 82 ALA A C 1
ATOM 615 O O . ALA A 1 82 ? -7.102 1.995 4.462 1.00 97.31 82 ALA A O 1
ATOM 616 N N . CYS A 1 83 ? -9.033 1.737 5.580 1.00 97.44 83 CYS A N 1
ATOM 617 C CA . CYS A 1 83 ? -9.667 0.889 4.564 1.00 97.44 83 CYS A CA 1
ATOM 618 C C . CYS A 1 83 ? -9.857 1.633 3.236 1.00 97.44 83 CYS A C 1
ATOM 620 O O . CYS A 1 83 ? -9.550 1.090 2.178 1.00 97.44 83 CYS A O 1
ATOM 622 N N . VAL A 1 84 ? -10.336 2.881 3.282 1.00 98.25 84 VAL A N 1
ATOM 623 C CA . VAL A 1 84 ? -10.523 3.715 2.085 1.00 98.25 84 VAL A CA 1
ATOM 624 C C . VAL A 1 84 ? -9.184 4.010 1.412 1.00 98.25 84 VAL A C 1
ATOM 626 O O . VAL A 1 84 ? -9.076 3.877 0.196 1.00 98.25 84 VAL A O 1
ATOM 629 N N . LEU A 1 85 ? -8.151 4.364 2.179 1.00 98.00 85 LEU A N 1
ATOM 630 C CA . LEU A 1 85 ? -6.820 4.639 1.634 1.00 98.00 85 LEU A CA 1
ATOM 631 C C . LEU A 1 85 ? -6.213 3.397 0.963 1.00 98.00 85 LEU A C 1
ATOM 633 O O . LEU A 1 85 ? -5.694 3.507 -0.148 1.00 98.00 85 LEU A O 1
ATOM 637 N N . LEU A 1 86 ? -6.351 2.213 1.573 1.00 96.38 86 LEU A N 1
ATOM 638 C CA . LEU A 1 86 ? -5.941 0.959 0.934 1.00 96.38 86 LEU A CA 1
ATOM 639 C C . LEU A 1 86 ? -6.771 0.663 -0.318 1.00 96.38 86 LEU A C 1
ATOM 641 O O . LEU A 1 86 ? -6.208 0.266 -1.331 1.00 96.38 86 LEU A O 1
ATOM 645 N N . ALA A 1 87 ? -8.086 0.892 -0.301 1.00 97.12 87 ALA A N 1
ATOM 646 C CA . ALA A 1 87 ? -8.913 0.704 -1.492 1.00 97.12 87 ALA A CA 1
ATOM 647 C C . ALA A 1 87 ? -8.438 1.596 -2.653 1.00 97.12 87 ALA A C 1
ATOM 649 O O . ALA A 1 87 ? -8.298 1.117 -3.775 1.00 97.12 87 ALA A O 1
ATOM 650 N N . VAL A 1 88 ? -8.102 2.861 -2.383 1.00 97.69 88 VAL A N 1
ATOM 651 C CA . VAL A 1 88 ? -7.504 3.772 -3.375 1.00 97.69 88 VAL A CA 1
ATOM 652 C C . VAL A 1 88 ? -6.157 3.242 -3.881 1.00 97.69 88 VAL A C 1
ATOM 654 O O . VAL A 1 88 ? -5.891 3.285 -5.085 1.00 97.69 88 VAL A O 1
ATOM 657 N N . GLN A 1 89 ? -5.319 2.705 -2.988 1.00 95.94 89 GLN A N 1
ATOM 658 C CA . GLN A 1 89 ? -4.026 2.120 -3.349 1.00 95.94 89 GLN A CA 1
ATOM 659 C C . GLN A 1 89 ? -4.206 0.941 -4.307 1.00 95.94 89 GLN A C 1
ATOM 661 O O . GLN A 1 89 ? -3.600 0.928 -5.372 1.00 95.94 89 GLN A O 1
ATOM 666 N N . PHE A 1 90 ? -5.064 -0.018 -3.963 1.00 95.56 90 PHE A N 1
ATOM 667 C CA . PHE A 1 90 ? -5.196 -1.281 -4.691 1.00 95.56 90 PHE A CA 1
ATOM 668 C C . PHE A 1 90 ? -6.062 -1.212 -5.941 1.00 95.56 90 PHE A C 1
ATOM 670 O O . PHE A 1 90 ? -5.786 -1.919 -6.905 1.00 95.56 90 PHE A O 1
ATOM 677 N N . LEU A 1 91 ? -7.112 -0.392 -5.936 1.00 96.88 91 LEU A N 1
ATOM 678 C CA . LEU A 1 91 ? -8.068 -0.349 -7.044 1.00 96.88 91 LEU A CA 1
ATOM 679 C C . LEU A 1 91 ? -7.683 0.658 -8.123 1.00 96.88 91 LEU A C 1
ATOM 681 O O . LEU A 1 91 ? -8.171 0.555 -9.245 1.00 96.88 91 LEU A O 1
ATOM 685 N N . TRP A 1 92 ? -6.823 1.627 -7.806 1.00 97.69 92 TRP A N 1
ATOM 686 C CA . TRP A 1 92 ? -6.460 2.677 -8.752 1.00 97.69 92 TRP A CA 1
ATOM 687 C C . TRP A 1 92 ? -4.955 2.851 -8.901 1.00 97.69 92 TRP A C 1
ATOM 689 O O . TRP A 1 92 ? -4.417 2.695 -9.998 1.00 97.69 92 TRP A O 1
ATOM 699 N N . LEU A 1 93 ? -4.263 3.169 -7.808 1.00 96.88 93 LEU A N 1
ATOM 700 C CA . LEU A 1 93 ? -2.884 3.630 -7.909 1.00 96.88 93 LEU A CA 1
ATOM 701 C C . LEU A 1 93 ? -1.922 2.507 -8.302 1.00 96.88 93 LEU 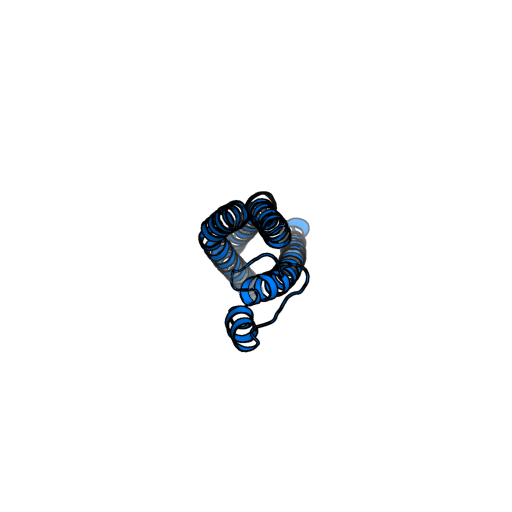A C 1
ATOM 703 O O . LEU A 1 93 ? -1.106 2.680 -9.204 1.00 96.88 93 LEU A O 1
ATOM 707 N N . ARG A 1 94 ? -2.048 1.345 -7.659 1.00 95.38 94 ARG A N 1
ATOM 708 C CA . ARG A 1 94 ? -1.177 0.194 -7.878 1.00 95.38 94 ARG A CA 1
ATOM 709 C C . ARG A 1 94 ? -1.321 -0.392 -9.289 1.00 95.38 94 ARG A C 1
ATOM 711 O O . ARG A 1 94 ? -0.289 -0.501 -9.946 1.00 95.38 94 ARG A O 1
ATOM 718 N N . PRO A 1 95 ? -2.534 -0.663 -9.819 1.00 96.94 95 PRO A N 1
ATOM 719 C CA . PRO A 1 95 ? -2.689 -1.117 -11.202 1.00 96.94 95 PRO A CA 1
ATOM 720 C C . PRO A 1 95 ? -2.109 -0.134 -12.225 1.00 96.94 95 PRO A C 1
ATOM 722 O O . PRO A 1 95 ? -1.474 -0.550 -13.189 1.00 96.94 95 PRO A O 1
ATOM 725 N N . SER A 1 96 ? -2.288 1.172 -11.998 1.00 97.38 96 SER A N 1
ATOM 726 C CA . SER A 1 96 ? -1.755 2.214 -12.882 1.00 97.38 96 SER A CA 1
ATOM 727 C C . SER A 1 96 ? -0.220 2.237 -12.885 1.00 97.38 96 SER A C 1
ATOM 729 O O . SER A 1 96 ? 0.411 2.238 -13.943 1.00 97.38 96 SER A O 1
ATOM 731 N N . MET A 1 97 ? 0.396 2.181 -11.699 1.00 97.44 97 MET A N 1
ATOM 732 C CA . MET A 1 97 ? 1.853 2.120 -11.564 1.00 97.44 97 MET A CA 1
ATOM 733 C C . MET A 1 97 ? 2.434 0.841 -12.170 1.00 97.44 97 MET A C 1
ATOM 735 O O . MET A 1 97 ? 3.396 0.922 -12.930 1.00 97.44 97 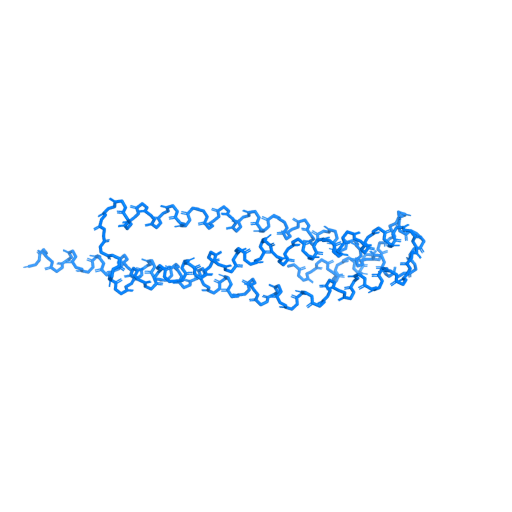MET A O 1
ATOM 739 N N . ASP A 1 98 ? 1.845 -0.319 -11.871 1.00 96.56 98 ASP A N 1
ATOM 740 C CA . ASP A 1 98 ? 2.311 -1.605 -12.395 1.00 96.56 98 ASP A CA 1
ATOM 741 C C . ASP A 1 98 ? 2.194 -1.645 -13.928 1.00 96.56 98 ASP A C 1
ATOM 743 O O . ASP A 1 98 ? 3.132 -2.067 -14.598 1.00 96.56 98 ASP A O 1
ATOM 747 N N . GLY A 1 99 ? 1.110 -1.101 -14.496 1.00 97.88 99 GLY A N 1
ATOM 748 C CA . GLY A 1 99 ? 0.940 -0.983 -15.946 1.00 97.88 99 GLY A CA 1
ATOM 749 C C . GLY A 1 99 ? 2.030 -0.141 -16.616 1.00 97.88 99 GLY A C 1
ATOM 750 O O . GLY A 1 99 ? 2.630 -0.575 -17.598 1.00 97.88 99 GLY A O 1
ATOM 751 N N . HIS A 1 100 ? 2.345 1.041 -16.074 1.00 98.00 100 HIS A N 1
ATOM 752 C CA . HIS A 1 100 ? 3.443 1.862 -16.597 1.00 98.00 100 HIS A CA 1
ATOM 753 C C . HIS A 1 100 ? 4.811 1.196 -16.435 1.00 98.00 100 HIS A C 1
ATOM 755 O O . HIS A 1 100 ? 5.665 1.346 -17.305 1.00 98.00 100 HIS A O 1
ATOM 761 N N . LEU A 1 101 ? 5.022 0.449 -15.353 1.00 97.06 101 LEU A N 1
ATOM 762 C CA . LEU A 1 101 ? 6.276 -0.252 -15.106 1.00 97.06 101 LEU A CA 1
ATOM 763 C C . LEU A 1 101 ? 6.484 -1.412 -16.092 1.00 97.06 101 LEU A C 1
ATOM 765 O O . LEU A 1 101 ? 7.581 -1.562 -16.625 1.00 97.06 101 LEU A O 1
ATOM 769 N N . THR A 1 102 ? 5.433 -2.184 -16.384 1.00 97.69 102 THR A N 1
ATOM 770 C CA . THR A 1 102 ? 5.469 -3.241 -17.404 1.00 97.69 102 THR A CA 1
ATOM 771 C C . THR A 1 102 ? 5.748 -2.662 -18.787 1.00 97.69 102 THR A C 1
ATOM 773 O O . THR A 1 102 ? 6.693 -3.098 -19.434 1.00 97.69 102 THR A O 1
ATOM 776 N N . LEU A 1 103 ? 5.018 -1.620 -19.202 1.00 98.38 103 LEU A N 1
ATOM 777 C CA . LEU A 1 103 ? 5.241 -0.975 -20.503 1.00 98.38 103 LEU A CA 1
ATOM 778 C C . LEU A 1 103 ? 6.638 -0.348 -20.619 1.00 98.38 103 LEU A C 1
ATOM 780 O O . LEU A 1 103 ? 7.244 -0.375 -21.686 1.00 98.38 103 LEU A O 1
ATOM 784 N N . TYR A 1 104 ? 7.170 0.193 -19.519 1.00 97.94 104 TYR A N 1
ATOM 785 C CA . TYR A 1 104 ? 8.552 0.663 -19.456 1.00 97.94 104 TYR A CA 1
ATOM 786 C C . TYR A 1 104 ? 9.550 -0.472 -19.712 1.00 97.94 104 TYR A C 1
ATOM 788 O O . TYR A 1 104 ? 10.468 -0.306 -20.514 1.00 97.94 104 TYR A O 1
ATOM 796 N N . TRP A 1 105 ? 9.383 -1.618 -19.048 1.00 97.44 105 TRP A N 1
ATOM 797 C CA . TRP A 1 105 ? 10.267 -2.766 -19.241 1.00 97.44 105 TRP A CA 1
ATOM 798 C C . TRP A 1 105 ? 10.150 -3.361 -20.643 1.00 97.44 105 TRP A C 1
ATOM 800 O O . TRP A 1 105 ? 11.178 -3.662 -21.240 1.00 97.44 105 TRP A O 1
ATOM 810 N N . ASP A 1 106 ? 8.944 -3.464 -21.197 1.00 98.00 106 ASP A N 1
ATOM 811 C CA . ASP A 1 106 ? 8.735 -3.971 -22.555 1.00 98.00 106 ASP A CA 1
ATOM 812 C C . ASP A 1 106 ? 9.398 -3.055 -23.599 1.00 98.00 106 ASP A C 1
ATOM 814 O O . ASP A 1 106 ? 10.133 -3.529 -24.468 1.00 98.00 106 ASP A O 1
ATOM 818 N N . ALA A 1 107 ? 9.220 -1.734 -23.475 1.00 97.94 107 ALA A N 1
ATOM 819 C CA . ALA A 1 107 ? 9.870 -0.753 -24.343 1.00 97.94 107 ALA A CA 1
ATOM 820 C C . ALA A 1 107 ? 11.401 -0.784 -24.209 1.00 97.94 107 ALA A C 1
ATOM 822 O O . ALA A 1 107 ? 12.112 -0.762 -25.212 1.00 97.94 107 ALA A O 1
ATOM 823 N N . ALA A 1 108 ? 11.917 -0.897 -22.980 1.00 97.50 108 ALA A N 1
ATOM 824 C CA . ALA A 1 108 ? 13.348 -1.040 -22.742 1.00 97.50 108 ALA A CA 1
ATOM 825 C C . ALA A 1 108 ? 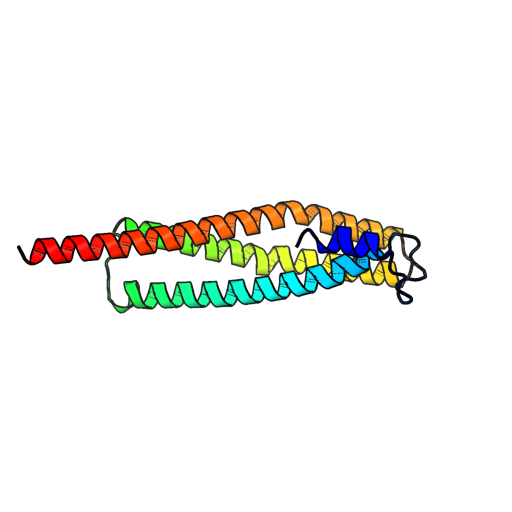13.893 -2.339 -23.362 1.00 97.50 108 ALA A C 1
ATOM 827 O O . ALA A 1 108 ? 14.932 -2.320 -24.011 1.00 97.50 108 ALA A O 1
ATOM 828 N N . ALA A 1 109 ? 13.193 -3.467 -23.230 1.00 97.25 109 ALA A N 1
ATOM 829 C CA . ALA A 1 109 ? 13.614 -4.728 -23.842 1.00 97.25 109 ALA A CA 1
ATOM 830 C C . ALA A 1 109 ? 13.655 -4.639 -25.381 1.00 97.25 109 ALA A C 1
ATOM 832 O O . ALA A 1 109 ? 14.514 -5.253 -26.012 1.00 97.25 109 ALA A O 1
ATOM 833 N N . ALA A 1 110 ? 12.771 -3.836 -25.981 1.00 97.69 110 ALA A N 1
ATOM 834 C CA . ALA A 1 110 ? 12.744 -3.565 -27.417 1.00 97.69 110 ALA A CA 1
ATOM 835 C C . ALA A 1 110 ? 13.766 -2.505 -27.888 1.00 97.69 110 ALA A C 1
ATOM 837 O O . ALA A 1 110 ? 13.906 -2.304 -29.093 1.00 97.69 110 ALA A O 1
ATOM 838 N N . GLY A 1 111 ? 14.463 -1.817 -26.975 1.00 96.88 111 GLY A N 1
ATOM 839 C CA . GLY A 1 111 ? 15.338 -0.684 -27.308 1.00 96.88 111 GLY A CA 1
ATOM 840 C C . GLY A 1 111 ? 14.588 0.598 -27.704 1.00 96.88 111 GLY A C 1
ATOM 841 O O . GLY A 1 111 ? 15.187 1.520 -28.253 1.00 96.88 111 GLY A O 1
ATOM 842 N N . ASP A 1 112 ? 13.282 0.693 -27.434 1.00 97.62 112 ASP A N 1
ATOM 843 C CA . ASP A 1 112 ? 12.495 1.902 -27.696 1.00 97.62 112 ASP A CA 1
ATOM 844 C C . ASP A 1 112 ? 12.677 2.918 -26.560 1.00 97.62 112 ASP A C 1
ATOM 846 O O . ASP A 1 112 ? 11.935 2.970 -25.574 1.00 97.62 112 ASP A O 1
ATOM 850 N N . HIS A 1 113 ? 13.702 3.751 -26.715 1.00 96.12 113 HIS A N 1
ATOM 851 C CA . HIS A 1 113 ? 14.068 4.790 -25.758 1.00 96.12 113 HIS A CA 1
ATOM 852 C C . HIS A 1 113 ? 12.968 5.811 -25.489 1.00 96.12 113 HIS A C 1
ATOM 854 O O . HIS A 1 113 ? 12.808 6.268 -24.354 1.00 96.12 113 HIS A O 1
ATOM 860 N N . GLN A 1 114 ? 12.224 6.192 -26.527 1.00 97.06 114 GLN A N 1
ATOM 861 C CA . GLN A 1 114 ? 11.213 7.232 -26.415 1.00 97.06 114 GLN A CA 1
ATOM 862 C C . GLN A 1 114 ? 10.012 6.714 -25.622 1.00 97.06 114 GLN A C 1
ATOM 864 O O . GLN A 1 114 ? 9.553 7.389 -24.695 1.00 97.06 114 GLN A O 1
ATOM 869 N N . ALA A 1 115 ? 9.535 5.507 -25.937 1.00 97.81 115 ALA A N 1
ATOM 870 C CA . ALA A 1 115 ? 8.448 4.876 -25.199 1.00 97.81 115 ALA A CA 1
ATOM 871 C C . ALA A 1 115 ? 8.856 4.555 -23.754 1.00 97.81 115 ALA A C 1
ATOM 873 O O . ALA A 1 115 ? 8.106 4.856 -22.819 1.00 97.81 115 ALA A O 1
ATOM 874 N N . ALA A 1 116 ? 10.067 4.028 -23.544 1.00 97.81 116 ALA A N 1
ATOM 875 C CA . ALA A 1 116 ? 10.582 3.739 -22.210 1.00 97.81 116 ALA A CA 1
ATOM 876 C C . ALA A 1 116 ? 10.623 5.007 -21.338 1.00 97.81 116 ALA A C 1
ATOM 878 O O . ALA A 1 116 ? 10.084 5.015 -20.228 1.00 97.81 116 ALA A O 1
ATOM 879 N N . ALA A 1 117 ? 11.171 6.112 -21.852 1.00 96.69 117 ALA A N 1
ATOM 880 C CA . ALA A 1 117 ? 11.215 7.384 -21.132 1.00 96.69 117 ALA A CA 1
ATOM 881 C C . ALA A 1 117 ? 9.811 7.928 -20.807 1.00 96.69 117 ALA A C 1
ATOM 883 O O . ALA A 1 117 ? 9.575 8.427 -19.701 1.00 96.69 117 ALA A O 1
ATOM 884 N N . ALA A 1 118 ? 8.857 7.801 -21.736 1.00 98.19 118 ALA A N 1
ATOM 885 C CA . ALA A 1 118 ? 7.478 8.233 -21.525 1.00 98.19 118 ALA A CA 1
ATOM 886 C C . ALA A 1 118 ? 6.792 7.444 -20.394 1.00 98.19 118 ALA A C 1
ATOM 888 O O . ALA A 1 118 ? 6.211 8.041 -19.483 1.00 98.19 118 ALA A O 1
ATOM 889 N N . HIS A 1 119 ? 6.903 6.113 -20.402 1.00 98.06 119 HIS A N 1
ATOM 890 C CA . HIS A 1 119 ? 6.314 5.259 -19.368 1.00 98.06 119 HIS A CA 1
ATOM 891 C C . HIS A 1 119 ? 7.002 5.408 -18.012 1.00 98.06 119 HIS A C 1
ATOM 893 O O . HIS A 1 119 ? 6.328 5.449 -16.980 1.00 98.06 119 HIS A O 1
ATOM 899 N N . GLN A 1 120 ? 8.322 5.589 -18.000 1.00 96.56 120 GLN A N 1
ATOM 900 C CA . GLN A 1 120 ? 9.054 5.892 -16.777 1.00 96.56 120 GLN A CA 1
ATOM 901 C C . GLN A 1 120 ? 8.602 7.224 -16.158 1.00 96.56 120 GLN A C 1
ATOM 903 O O . GLN A 1 120 ? 8.384 7.308 -14.948 1.00 96.56 120 GLN A O 1
ATOM 908 N N . SER A 1 121 ? 8.436 8.269 -16.972 1.00 97.56 121 SER A N 1
ATOM 909 C CA . SER A 1 121 ? 7.935 9.568 -16.512 1.00 97.56 121 SER A CA 1
ATOM 910 C C . SER A 1 121 ? 6.528 9.453 -15.913 1.00 97.56 121 SER A C 1
ATOM 912 O O . SER A 1 121 ? 6.278 9.953 -14.813 1.00 97.56 121 SER A O 1
ATOM 914 N N . ALA A 1 122 ? 5.633 8.713 -16.577 1.00 98.06 122 ALA A N 1
ATOM 915 C CA . ALA A 1 122 ? 4.285 8.447 -16.079 1.00 98.06 122 ALA A CA 1
ATOM 916 C C . ALA A 1 122 ? 4.290 7.688 -14.738 1.00 98.06 122 ALA A C 1
ATOM 918 O O . ALA A 1 122 ? 3.581 8.072 -13.807 1.00 98.06 122 ALA A O 1
ATOM 919 N N . PHE A 1 123 ? 5.145 6.671 -14.590 1.00 96.81 123 PHE A N 1
ATOM 920 C CA . PHE A 1 123 ? 5.352 5.981 -13.314 1.00 96.81 123 PHE A CA 1
ATOM 921 C C . PHE A 1 123 ? 5.846 6.939 -12.216 1.00 96.81 123 PHE A C 1
ATOM 923 O O . PHE A 1 123 ? 5.300 6.969 -11.110 1.00 96.81 123 PHE A O 1
ATOM 930 N N . ASN A 1 124 ? 6.850 7.766 -12.519 1.00 95.88 124 ASN A N 1
ATOM 931 C CA . ASN A 1 124 ? 7.426 8.718 -11.567 1.00 95.88 124 ASN A CA 1
ATOM 932 C C . ASN A 1 124 ? 6.402 9.762 -11.094 1.00 95.88 124 ASN A C 1
ATOM 934 O O . ASN A 1 124 ? 6.416 10.148 -9.922 1.00 95.88 124 ASN A O 1
ATOM 938 N N . ALA A 1 125 ? 5.475 10.181 -11.960 1.00 97.62 125 ALA A N 1
ATOM 939 C CA . ALA A 1 125 ? 4.395 11.096 -11.592 1.00 97.62 125 ALA A CA 1
ATOM 940 C C . ALA A 1 125 ? 3.461 10.508 -10.514 1.00 97.62 125 ALA A C 1
ATOM 942 O O . ALA A 1 125 ? 2.950 11.243 -9.665 1.00 97.62 125 ALA A O 1
ATOM 943 N N . LEU A 1 126 ? 3.286 9.184 -10.496 1.00 97.06 126 LEU A N 1
ATOM 944 C CA . LEU A 1 126 ? 2.468 8.469 -9.511 1.00 97.06 126 LEU A CA 1
ATOM 945 C C . LEU A 1 126 ? 3.218 8.155 -8.204 1.00 97.06 126 LEU A C 1
ATOM 947 O O . LEU A 1 126 ? 2.583 7.896 -7.178 1.00 97.06 126 LEU A O 1
ATOM 951 N N . HIS A 1 127 ? 4.551 8.251 -8.191 1.00 92.12 127 HIS A N 1
ATOM 952 C CA . HIS A 1 127 ? 5.374 7.917 -7.026 1.00 92.12 127 HIS A CA 1
ATOM 953 C C . HIS A 1 127 ? 5.108 8.826 -5.811 1.00 92.12 127 HIS A C 1
ATOM 955 O O . HIS A 1 127 ? 5.018 8.350 -4.675 1.00 92.12 127 HIS A O 1
ATOM 961 N N . THR A 1 128 ? 4.957 10.138 -6.022 1.00 95.19 128 THR A N 1
ATOM 962 C CA . THR A 1 128 ? 4.646 11.087 -4.935 1.00 95.19 128 THR A CA 1
ATOM 963 C C . THR A 1 128 ? 3.264 10.826 -4.320 1.00 95.19 128 THR A C 1
ATOM 965 O O . THR A 1 128 ? 3.185 10.695 -3.094 1.00 95.19 128 THR A O 1
ATOM 968 N N . PRO A 1 129 ? 2.176 10.710 -5.112 1.00 96.94 129 PRO A N 1
ATOM 969 C CA . PRO A 1 129 ? 0.882 10.252 -4.612 1.00 96.94 129 PRO A CA 1
ATOM 970 C C . PRO A 1 129 ? 0.968 8.937 -3.830 1.00 96.94 129 PRO A C 1
ATOM 972 O O . PRO A 1 129 ? 0.442 8.870 -2.722 1.00 96.94 129 PRO A O 1
ATOM 975 N N . ALA A 1 130 ? 1.690 7.934 -4.343 1.00 95.44 130 ALA A N 1
ATOM 976 C CA . ALA A 1 130 ? 1.834 6.636 -3.67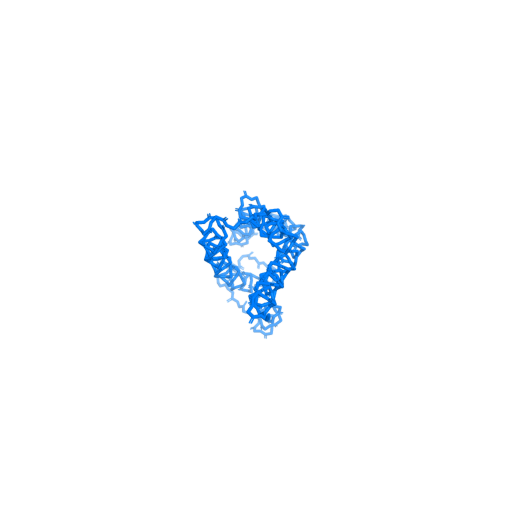8 1.00 95.44 130 ALA A CA 1
ATOM 977 C C . ALA A 1 130 ? 2.537 6.750 -2.327 1.00 95.44 130 ALA A C 1
ATOM 979 O O . ALA A 1 130 ? 2.049 6.236 -1.323 1.00 95.44 130 ALA A O 1
ATOM 980 N N . SER A 1 131 ? 3.631 7.510 -2.273 1.00 94.81 131 SER A N 1
ATOM 981 C CA . SER A 1 131 ? 4.377 7.753 -1.036 1.00 94.81 131 SER A CA 1
ATOM 982 C C . SER A 1 131 ? 3.509 8.431 0.029 1.00 94.81 131 SER A C 1
ATOM 984 O O . SER A 1 131 ? 3.522 8.039 1.197 1.00 94.81 131 SER A O 1
ATOM 986 N N . ARG A 1 132 ? 2.708 9.428 -0.371 1.00 97.25 132 ARG A N 1
ATOM 987 C CA . ARG A 1 132 ? 1.766 10.115 0.527 1.00 97.25 132 ARG A CA 1
ATOM 988 C C . ARG A 1 132 ? 0.654 9.186 1.002 1.00 97.25 132 ARG A C 1
ATOM 990 O O . ARG A 1 132 ? 0.312 9.224 2.180 1.00 97.25 132 ARG A O 1
ATOM 997 N N . LEU A 1 133 ? 0.117 8.353 0.113 1.00 96.75 133 LEU A N 1
ATOM 998 C CA . LEU A 1 133 ? -0.952 7.410 0.428 1.00 96.75 133 LEU A CA 1
ATOM 999 C C . LEU A 1 133 ? -0.486 6.339 1.425 1.00 96.75 133 LEU A C 1
ATOM 1001 O O . LEU A 1 133 ? -1.180 6.079 2.407 1.00 96.75 133 LEU A O 1
ATOM 1005 N N . ILE A 1 134 ? 0.719 5.792 1.238 1.00 94.62 134 ILE A N 1
ATOM 1006 C CA . ILE A 1 134 ? 1.344 4.854 2.183 1.00 94.62 134 ILE A CA 1
ATOM 1007 C C . ILE A 1 134 ? 1.556 5.531 3.542 1.00 94.62 134 ILE A C 1
ATOM 1009 O O . ILE A 1 134 ? 1.187 4.971 4.574 1.00 94.62 134 ILE A O 1
ATOM 1013 N N . GLY A 1 135 ? 2.100 6.753 3.555 1.00 96.19 135 GLY A N 1
ATOM 1014 C CA . GLY A 1 135 ? 2.297 7.522 4.786 1.00 96.19 135 GLY A CA 1
ATOM 1015 C C . GLY A 1 135 ? 0.986 7.789 5.533 1.00 96.19 135 GLY A C 1
ATOM 1016 O O . GLY A 1 135 ? 0.893 7.534 6.733 1.00 96.19 135 GLY A O 1
ATOM 1017 N N . ALA A 1 136 ? -0.052 8.234 4.821 1.00 98.00 136 ALA A N 1
ATOM 1018 C CA . ALA A 1 136 ? -1.380 8.469 5.384 1.00 98.00 136 ALA A CA 1
ATOM 1019 C C . ALA A 1 136 ? -2.012 7.179 5.928 1.00 98.00 136 ALA A C 1
ATOM 1021 O O . ALA A 1 136 ? -2.575 7.184 7.022 1.00 98.00 136 ALA A O 1
ATOM 1022 N N . THR A 1 137 ? -1.869 6.065 5.205 1.00 97.06 137 THR A N 1
ATOM 1023 C CA . THR A 1 137 ? -2.350 4.747 5.642 1.00 97.06 137 THR A CA 1
ATOM 1024 C C . THR A 1 137 ? -1.647 4.307 6.923 1.00 97.06 137 THR A C 1
ATOM 1026 O O . THR A 1 137 ? -2.305 3.876 7.868 1.00 97.06 137 THR A O 1
ATOM 1029 N N . GLY A 1 138 ? -0.323 4.479 6.999 1.00 95.62 138 GLY A N 1
ATOM 1030 C CA . GLY A 1 138 ? 0.456 4.196 8.204 1.00 95.62 138 GLY A CA 1
ATOM 1031 C C . GLY A 1 138 ? 0.001 5.027 9.407 1.00 95.62 138 GLY A C 1
ATOM 1032 O O . GLY A 1 138 ? -0.210 4.481 10.488 1.00 95.62 138 GLY A O 1
ATOM 1033 N N . LEU A 1 139 ? -0.228 6.330 9.218 1.00 98.06 139 LEU A N 1
ATOM 1034 C CA . LEU A 1 139 ? -0.745 7.208 10.273 1.00 98.06 139 LEU A CA 1
ATOM 1035 C C . LEU A 1 139 ? -2.148 6.794 10.737 1.00 98.06 139 LEU A C 1
ATOM 1037 O O . LEU A 1 139 ? -2.400 6.731 11.941 1.00 98.06 139 LEU A O 1
ATOM 1041 N N . ALA A 1 140 ? -3.047 6.465 9.807 1.00 97.69 140 ALA A N 1
ATOM 1042 C CA . ALA A 1 140 ? -4.391 5.993 10.135 1.00 97.69 140 ALA A CA 1
ATOM 1043 C C . ALA A 1 140 ? -4.358 4.658 10.901 1.00 97.69 140 ALA A C 1
ATOM 1045 O O . ALA A 1 140 ? -5.082 4.486 11.884 1.00 97.69 140 ALA A O 1
ATOM 1046 N N . ALA A 1 141 ? -3.474 3.733 10.516 1.00 95.50 141 ALA A N 1
ATOM 1047 C CA . ALA A 1 141 ? -3.277 2.471 11.225 1.00 95.50 141 ALA A CA 1
ATOM 1048 C C . ALA A 1 141 ? -2.758 2.691 12.658 1.00 95.50 141 ALA A C 1
ATOM 1050 O O . ALA A 1 141 ? -3.299 2.121 13.607 1.00 95.50 141 ALA A O 1
ATOM 1051 N N . LEU A 1 142 ? -1.771 3.573 12.849 1.00 97.12 142 LEU A N 1
ATOM 1052 C CA . LEU A 1 142 ? -1.266 3.927 14.181 1.00 97.12 142 LEU A CA 1
ATOM 1053 C C . LEU A 1 142 ? -2.351 4.577 15.052 1.00 97.12 142 LEU A C 1
ATOM 1055 O O . LEU A 1 142 ? -2.513 4.204 16.216 1.00 97.12 142 LEU A O 1
ATOM 1059 N N . ALA A 1 143 ? -3.136 5.498 14.489 1.00 97.81 143 ALA A N 1
ATOM 1060 C CA . ALA A 1 143 ? -4.254 6.128 15.188 1.00 97.81 143 ALA A CA 1
ATOM 1061 C C . ALA A 1 143 ? -5.336 5.107 15.583 1.00 97.81 143 ALA A C 1
ATOM 1063 O O . ALA A 1 143 ? -5.876 5.166 16.690 1.00 97.81 143 ALA A O 1
ATOM 1064 N N . THR A 1 144 ? -5.599 4.122 14.719 1.00 95.88 144 THR A N 1
ATOM 1065 C CA . THR A 1 144 ? -6.509 3.000 14.995 1.00 95.88 144 THR A CA 1
ATOM 1066 C C . THR A 1 144 ? -6.037 2.196 16.210 1.00 95.88 144 THR A C 1
ATOM 1068 O O . THR A 1 144 ? -6.814 1.964 17.143 1.00 95.88 144 THR A O 1
ATOM 1071 N N . ILE A 1 145 ? -4.750 1.833 16.257 1.00 95.31 145 ILE A N 1
ATOM 1072 C CA . ILE A 1 145 ? -4.144 1.107 17.385 1.00 95.31 145 ILE A CA 1
ATOM 1073 C C . ILE A 1 145 ? -4.222 1.936 18.675 1.00 95.31 145 ILE A C 1
ATOM 1075 O O . ILE A 1 145 ? -4.650 1.424 19.712 1.00 95.31 145 ILE A O 1
ATOM 1079 N N . ALA A 1 146 ? -3.882 3.226 18.617 1.00 96.88 146 ALA A N 1
ATOM 1080 C CA . ALA A 1 146 ? -3.953 4.121 19.772 1.00 96.88 146 ALA A CA 1
ATOM 1081 C C . ALA A 1 146 ? -5.382 4.220 20.338 1.00 96.88 146 ALA A C 1
ATOM 1083 O O . ALA A 1 146 ? -5.589 4.096 21.548 1.00 96.88 146 ALA A O 1
ATOM 1084 N N . CYS A 1 147 ? -6.388 4.361 19.469 1.00 95.69 147 CYS A N 1
ATOM 1085 C CA . CYS A 1 147 ? -7.791 4.407 19.882 1.00 95.69 147 CYS A CA 1
ATOM 1086 C C . CYS A 1 147 ? -8.278 3.065 20.452 1.00 95.69 147 CYS A C 1
ATOM 1088 O O . CYS A 1 147 ? -9.070 3.057 21.396 1.00 95.69 147 CYS A O 1
ATOM 1090 N N . ALA A 1 148 ? -7.774 1.933 19.942 1.00 93.00 148 ALA A N 1
ATOM 1091 C CA . ALA A 1 148 ? -8.059 0.614 20.513 1.00 93.00 148 ALA A CA 1
ATOM 1092 C C . ALA A 1 148 ? -7.547 0.515 21.958 1.00 93.00 148 ALA A C 1
ATOM 1094 O O . ALA A 1 148 ? -8.291 0.134 22.862 1.00 93.00 148 ALA A O 1
ATOM 1095 N N . GLY A 1 149 ? -6.294 0.924 22.188 1.00 94.50 149 GLY A N 1
ATOM 1096 C CA . GLY A 1 149 ? -5.696 0.963 23.523 1.00 94.50 149 GLY A CA 1
ATOM 1097 C C . GLY A 1 149 ? -6.460 1.886 24.474 1.00 94.50 149 GLY A C 1
ATOM 1098 O O . GLY A 1 149 ? -6.730 1.521 25.619 1.00 94.50 149 GLY A O 1
ATOM 1099 N N . TRP A 1 150 ? -6.896 3.050 23.986 1.00 95.44 150 TRP A N 1
ATOM 1100 C CA . TRP A 1 150 ? -7.717 3.974 24.767 1.00 95.44 150 TRP A CA 1
ATOM 1101 C C . TRP A 1 150 ? -9.087 3.385 25.139 1.00 95.44 150 TRP A C 1
ATOM 1103 O O . TRP A 1 150 ? -9.537 3.544 26.280 1.00 95.44 150 TRP A O 1
ATOM 1113 N N . ALA A 1 151 ? -9.738 2.664 24.221 1.00 92.44 151 ALA A N 1
ATOM 1114 C CA . ALA A 1 151 ? -10.994 1.969 24.498 1.00 92.44 151 ALA A CA 1
ATOM 1115 C C . ALA A 1 151 ? -10.823 0.927 25.616 1.00 92.44 151 ALA A C 1
ATOM 1117 O O . ALA A 1 151 ? -11.586 0.939 26.584 1.00 92.44 151 ALA A O 1
ATOM 1118 N N . LEU A 1 152 ? -9.776 0.099 25.531 1.00 91.19 152 LEU A N 1
ATOM 1119 C CA . LEU A 1 152 ? -9.460 -0.923 26.535 1.00 91.19 152 LEU A CA 1
ATOM 1120 C C . LEU A 1 152 ? -9.154 -0.313 27.911 1.00 91.19 152 LEU A C 1
ATOM 1122 O O . LEU A 1 152 ? -9.695 -0.758 28.924 1.00 91.19 152 LEU A O 1
ATOM 1126 N N . ALA A 1 153 ? -8.341 0.746 27.961 1.00 93.56 153 ALA A N 1
ATOM 1127 C CA . ALA A 1 153 ? -8.022 1.441 29.209 1.00 93.56 153 ALA A CA 1
ATOM 1128 C C . ALA A 1 153 ? -9.263 2.083 29.854 1.00 93.56 153 ALA A C 1
ATOM 1130 O O . ALA A 1 153 ? -9.417 2.075 31.079 1.00 93.56 153 ALA A O 1
ATOM 1131 N N . SER A 1 154 ? -10.167 2.618 29.028 1.00 91.31 154 SER A N 1
ATOM 1132 C CA . SER A 1 154 ? -11.431 3.201 29.484 1.00 91.31 154 SER A CA 1
ATOM 1133 C C . SER A 1 154 ? -12.371 2.147 30.075 1.00 91.31 154 SER A C 1
ATOM 1135 O O . SER A 1 154 ? -13.042 2.422 31.068 1.00 91.31 154 SER A O 1
ATOM 1137 N N . ASP A 1 155 ? -12.413 0.943 29.499 1.00 89.00 155 ASP A N 1
ATOM 1138 C CA . ASP A 1 155 ? -13.193 -0.182 30.031 1.00 89.00 155 ASP A CA 1
ATOM 1139 C C . ASP A 1 155 ? -12.645 -0.668 31.375 1.00 89.00 155 ASP A C 1
ATOM 1141 O O . ASP A 1 155 ? -13.403 -0.826 32.333 1.00 89.00 155 ASP A O 1
ATOM 1145 N N . ALA A 1 156 ? -11.323 -0.829 31.478 1.00 90.81 156 ALA A N 1
ATOM 1146 C CA . ALA A 1 156 ? -10.671 -1.257 32.712 1.00 90.81 156 ALA A CA 1
ATOM 1147 C C . ALA A 1 156 ? -10.916 -0.278 33.874 1.00 90.81 156 ALA A C 1
ATOM 1149 O O . ALA A 1 156 ? -11.113 -0.703 35.012 1.00 90.81 156 ALA A O 1
ATOM 1150 N N . ARG A 1 157 ? -10.933 1.034 33.597 1.00 93.31 157 ARG A N 1
ATOM 1151 C CA . ARG A 1 157 ? -11.232 2.064 34.604 1.00 93.31 157 ARG A CA 1
ATOM 1152 C C . ARG A 1 157 ? -12.667 1.951 35.122 1.00 93.31 157 ARG A C 1
ATOM 1154 O O . ARG A 1 157 ? -12.861 1.893 36.331 1.00 93.31 157 ARG A O 1
ATOM 1161 N N . ARG A 1 158 ? -13.642 1.832 34.214 1.00 90.25 158 ARG A N 1
ATOM 1162 C CA . ARG A 1 158 ? -15.066 1.682 34.567 1.00 90.25 158 ARG A CA 1
ATOM 1163 C C . ARG A 1 158 ? -15.328 0.428 35.398 1.00 90.25 158 ARG A C 1
ATOM 1165 O O . ARG A 1 158 ? -16.085 0.481 36.357 1.00 90.25 158 ARG A O 1
ATOM 1172 N N . ALA A 1 159 ? -14.678 -0.687 35.059 1.00 90.94 159 ALA A N 1
ATOM 1173 C CA . ALA A 1 159 ? -14.816 -1.929 35.814 1.00 90.94 159 ALA A CA 1
ATOM 1174 C C . ALA A 1 159 ? -14.329 -1.790 37.268 1.00 90.94 159 ALA A C 1
ATOM 1176 O O . ALA A 1 159 ? -14.978 -2.298 38.174 1.00 90.94 159 ALA A O 1
ATOM 1177 N N . ARG A 1 160 ? -13.225 -1.064 37.505 1.00 94.88 160 ARG A N 1
ATOM 1178 C CA . ARG A 1 160 ? -12.694 -0.811 38.860 1.00 94.88 160 ARG A CA 1
ATOM 1179 C C . ARG A 1 160 ? -13.590 0.104 39.694 1.00 94.88 160 ARG A C 1
ATOM 1181 O O . ARG A 1 160 ? -13.663 -0.067 40.906 1.00 94.88 160 ARG A O 1
ATOM 1188 N N . GLU A 1 161 ? -14.227 1.085 39.060 1.00 94.56 161 GLU A N 1
ATOM 1189 C CA . GLU A 1 161 ? -15.162 2.004 39.722 1.00 94.56 161 GLU A CA 1
ATOM 1190 C C . GLU A 1 161 ? -16.454 1.292 40.142 1.00 94.56 161 GLU A C 1
ATOM 1192 O O . GLU A 1 161 ? -16.969 1.581 41.210 1.00 94.56 161 GLU A O 1
ATOM 1197 N N . ALA A 1 162 ? -16.931 0.314 39.365 1.00 91.56 162 ALA A N 1
ATOM 1198 C CA . ALA A 1 162 ? -18.139 -0.454 39.685 1.00 91.56 162 ALA A CA 1
ATOM 1199 C C . ALA A 1 162 ? -17.980 -1.437 40.864 1.00 91.56 162 ALA A C 1
ATOM 1201 O O . ALA A 1 162 ? -18.975 -1.929 41.388 1.00 91.56 162 ALA A O 1
ATOM 1202 N N . THR A 1 163 ? -16.744 -1.762 41.254 1.00 94.19 163 THR A N 1
ATOM 1203 C CA . THR A 1 163 ? -16.434 -2.682 42.366 1.00 94.19 163 THR A CA 1
ATOM 1204 C C . THR A 1 163 ? -16.127 -1.978 43.692 1.00 94.19 163 THR A C 1
ATOM 1206 O O . THR A 1 163 ? -15.784 -2.655 44.660 1.00 94.19 163 THR A O 1
ATOM 1209 N N . ARG A 1 164 ? -16.165 -0.642 43.725 1.00 83.12 164 ARG A N 1
ATOM 1210 C CA . ARG A 1 164 ? -15.959 0.177 44.929 1.00 83.12 164 ARG A CA 1
ATOM 1211 C C . ARG A 1 164 ? -17.293 0.661 45.468 1.00 83.12 164 ARG A C 1
ATOM 1213 O O . ARG A 1 164 ? -17.394 0.733 46.709 1.00 83.12 164 ARG A O 1
#